Protein AF-A0AAV8VI36-F1 (afdb_monomer_lite)

pLDDT: mean 90.6, std 7.95, range [58.09, 98.38]

Organism: NCBI:txid1586481

Foldseek 3Di:
DDPVVVVLVVCPVVPNNVVCVVCVPVVCLQPPDDDDDDALVNLLVLDDDDDDDDPDPCRVVVVVVVVVSSVVRNCQSVVVDPHHSLNVVCVVPVGSDAGSVGDDD

Radius of gyration: 20.51 Å; chains: 1; bounding box: 47×27×56 Å

InterPro domains:
  IPR035983 HECT, E3 ligase catalytic domain [SSF56204] (3-104)

Structure (mmCIF, N/CA/C/O backbone):
data_AF-A0AAV8VI36-F1
#
_entry.id   AF-A0AAV8VI36-F1
#
loop_
_atom_site.group_PDB
_atom_site.id
_atom_site.type_symbol
_atom_site.label_atom_id
_atom_site.label_alt_id
_atom_site.label_comp_id
_atom_site.label_asym_id
_atom_site.label_entity_id
_atom_site.label_seq_id
_atom_site.pdbx_PDB_ins_code
_atom_site.Cartn_x
_atom_site.Cartn_y
_atom_site.Cartn_z
_atom_site.occupancy
_atom_site.B_iso_or_equiv
_atom_site.auth_seq_id
_atom_site.auth_comp_id
_atom_site.auth_asym_id
_atom_site.auth_atom_id
_atom_site.pdbx_PDB_model_num
ATOM 1 N N . MET A 1 1 ? -22.402 15.549 25.944 1.00 62.47 1 MET A N 1
ATOM 2 C CA . MET A 1 1 ? -22.371 14.079 25.805 1.00 62.47 1 MET A CA 1
ATOM 3 C C . MET A 1 1 ? -20.909 13.637 25.772 1.00 62.47 1 MET A C 1
ATOM 5 O O . MET A 1 1 ? -20.129 14.363 25.167 1.00 62.47 1 MET A O 1
ATOM 9 N N . PRO A 1 2 ? -20.495 12.555 26.456 1.00 91.81 2 PRO A N 1
ATOM 10 C CA . PRO A 1 2 ? -19.107 12.083 26.412 1.00 91.81 2 PRO A CA 1
ATOM 11 C C . PRO A 1 2 ? -18.675 11.730 24.980 1.00 91.81 2 PRO A C 1
ATOM 13 O O . PRO A 1 2 ? -19.493 11.226 24.211 1.00 91.81 2 PRO A O 1
ATOM 16 N N . ALA A 1 3 ? -17.399 11.944 24.636 1.00 95.94 3 ALA A N 1
ATOM 17 C CA . ALA A 1 3 ? -16.873 11.737 23.278 1.00 95.94 3 ALA A CA 1
ATOM 18 C C . ALA A 1 3 ? -17.156 10.328 22.719 1.00 95.94 3 ALA A C 1
ATOM 20 O O . ALA A 1 3 ? -17.473 10.176 21.543 1.00 95.94 3 ALA A O 1
ATOM 21 N N . LEU A 1 4 ? -17.119 9.301 23.575 1.00 94.25 4 LEU A N 1
ATOM 22 C CA . LEU A 1 4 ? -17.433 7.925 23.187 1.00 94.25 4 LEU A CA 1
ATOM 23 C C . LEU A 1 4 ? -18.895 7.744 22.751 1.00 94.25 4 LEU A C 1
ATOM 25 O O . LEU A 1 4 ? -19.161 7.044 21.779 1.00 94.25 4 LEU A O 1
ATOM 29 N N . GLU A 1 5 ? -19.844 8.358 23.456 1.00 95.75 5 GLU A N 1
ATOM 30 C CA . GLU A 1 5 ? -21.265 8.241 23.108 1.00 95.75 5 GLU A CA 1
ATOM 31 C C . GLU A 1 5 ? -21.581 9.015 21.825 1.00 95.75 5 GLU A C 1
ATOM 33 O O . GLU A 1 5 ? -22.306 8.509 20.974 1.00 95.75 5 GLU A O 1
ATOM 38 N N . GLN A 1 6 ? -20.936 10.168 21.617 1.00 96.50 6 GLN A N 1
ATOM 39 C CA . GLN A 1 6 ? -21.012 10.893 20.345 1.00 96.50 6 GLN A CA 1
ATOM 40 C C . GLN A 1 6 ? -20.433 10.082 19.181 1.00 96.50 6 GLN A C 1
ATOM 42 O O . GLN A 1 6 ? -21.017 10.047 18.101 1.00 96.50 6 GLN A O 1
ATOM 47 N N . PHE A 1 7 ? -19.316 9.387 19.398 1.00 93.81 7 PHE A N 1
ATOM 48 C CA . PHE A 1 7 ? -18.731 8.514 18.385 1.00 93.81 7 PHE A CA 1
ATOM 49 C C . PHE A 1 7 ? -19.650 7.331 18.044 1.00 93.81 7 PHE A C 1
ATOM 51 O O . PHE A 1 7 ? -19.871 7.045 16.869 1.00 93.81 7 PHE A O 1
ATOM 58 N N . LYS A 1 8 ? -20.255 6.681 19.051 1.00 94.50 8 LYS A N 1
ATOM 59 C CA . LYS A 1 8 ? -21.250 5.612 18.840 1.00 94.50 8 LYS A CA 1
ATOM 60 C C . LYS A 1 8 ? -22.477 6.110 18.079 1.00 94.50 8 LYS A C 1
ATOM 62 O O . LYS A 1 8 ? -22.947 5.418 17.180 1.00 94.50 8 LYS A O 1
ATOM 67 N N . GLU A 1 9 ? -22.986 7.293 18.418 1.00 95.88 9 GLU A N 1
ATOM 68 C CA . GLU A 1 9 ? -24.093 7.921 17.692 1.00 95.88 9 GLU A CA 1
ATOM 69 C C . GLU A 1 9 ? -23.709 8.201 16.231 1.00 95.88 9 GLU A C 1
ATOM 71 O O . GLU A 1 9 ? -24.454 7.844 15.319 1.00 95.88 9 GLU A O 1
ATOM 76 N N . GLY A 1 10 ? -22.501 8.721 15.994 1.00 95.12 10 GLY A N 1
ATOM 77 C CA . GLY A 1 10 ? -21.942 8.912 14.656 1.00 95.12 10 GLY A CA 1
ATOM 78 C C . GLY A 1 10 ? -21.889 7.614 13.846 1.00 95.12 10 GLY A C 1
ATOM 79 O O . GLY A 1 10 ? -22.395 7.569 12.729 1.00 95.12 10 GLY A O 1
ATOM 80 N N . LEU A 1 11 ? -21.372 6.523 14.416 1.00 94.62 11 LEU A N 1
ATOM 81 C CA . LEU A 1 11 ? -21.355 5.206 13.761 1.00 94.62 11 LEU A CA 1
ATOM 82 C C . LEU A 1 11 ? -22.767 4.667 13.468 1.00 94.62 11 LEU A C 1
ATOM 84 O O . LEU A 1 11 ? -22.970 3.949 12.485 1.00 94.62 11 LEU A O 1
ATOM 88 N N . ASN A 1 12 ? -23.757 5.013 14.293 1.00 95.25 12 ASN A N 1
ATOM 89 C CA . ASN A 1 12 ? -25.149 4.623 14.076 1.00 95.25 12 ASN A CA 1
ATOM 90 C C . ASN A 1 12 ? -25.807 5.344 12.894 1.00 95.25 12 ASN A C 1
ATOM 92 O O . ASN A 1 12 ? -26.748 4.786 12.328 1.00 95.25 12 ASN A O 1
ATOM 96 N N . THR A 1 13 ? -25.310 6.512 12.465 1.00 95.56 13 THR A N 1
ATOM 97 C CA . THR A 1 13 ? -25.887 7.247 11.318 1.00 95.56 13 THR A CA 1
ATOM 98 C C . THR A 1 13 ? -25.944 6.402 10.041 1.00 95.56 13 THR A C 1
ATOM 100 O O . THR A 1 13 ? -26.908 6.498 9.284 1.00 95.56 13 THR A O 1
ATOM 103 N N . LEU A 1 14 ? -24.970 5.505 9.847 1.00 93.38 14 LEU A N 1
ATOM 104 C CA . LEU A 1 14 ? -24.908 4.549 8.735 1.00 93.38 14 LEU A CA 1
ATOM 105 C C . LEU A 1 14 ? -25.129 3.091 9.175 1.00 93.38 14 LEU A C 1
ATOM 107 O O . LEU A 1 14 ? -24.834 2.166 8.423 1.00 93.38 14 LEU A O 1
ATOM 111 N N . ARG A 1 15 ? -25.644 2.865 10.393 1.00 92.12 15 ARG A N 1
ATOM 112 C CA . ARG A 1 15 ? -25.830 1.529 11.002 1.00 92.12 15 ARG A CA 1
ATOM 113 C C . ARG A 1 15 ? -24.537 0.700 11.080 1.00 92.12 15 ARG A C 1
ATOM 115 O O . ARG A 1 15 ? -24.576 -0.531 11.086 1.00 92.12 15 ARG A O 1
ATOM 122 N N . LEU A 1 16 ? -23.386 1.370 11.155 1.00 92.44 16 LEU A N 1
ATOM 123 C CA . LEU A 1 16 ? -22.077 0.719 11.202 1.00 92.44 16 LEU A CA 1
ATOM 124 C C . LEU A 1 16 ? -21.813 0.077 12.568 1.00 92.44 16 LEU A C 1
ATOM 126 O O . LEU A 1 16 ? -21.159 -0.958 12.637 1.00 92.44 16 LEU A O 1
ATOM 130 N N . LEU A 1 17 ? -22.356 0.642 13.652 1.00 93.50 17 LEU A N 1
ATOM 131 C CA . LEU A 1 17 ? -22.135 0.137 15.012 1.00 93.50 17 LEU A CA 1
ATOM 132 C C . LEU A 1 17 ? -22.648 -1.300 15.210 1.00 93.50 17 LEU A C 1
ATOM 134 O O . LEU A 1 17 ? -21.986 -2.103 15.867 1.00 93.50 17 LEU A O 1
ATOM 138 N N . ASP A 1 18 ? -23.802 -1.639 14.632 1.00 92.25 18 ASP A N 1
ATOM 139 C CA . ASP A 1 18 ? -24.361 -2.993 14.720 1.00 92.25 18 ASP A CA 1
ATOM 140 C C . ASP A 1 18 ? -23.518 -3.996 13.922 1.00 92.25 18 ASP A C 1
ATOM 142 O O . ASP A 1 18 ? -23.279 -5.114 14.377 1.00 92.25 18 ASP A O 1
ATOM 146 N N . LYS A 1 19 ? -23.002 -3.580 12.757 1.00 92.56 19 LYS A N 1
ATOM 147 C CA . LYS A 1 19 ? -22.083 -4.391 11.945 1.00 92.56 19 LYS A CA 1
ATOM 148 C C . LYS A 1 19 ? -20.748 -4.604 12.651 1.00 92.56 19 LYS A C 1
ATOM 150 O O . LYS A 1 19 ? -20.289 -5.736 12.723 1.00 92.56 19 LYS A O 1
ATOM 155 N N . LEU A 1 20 ? -20.188 -3.554 13.246 1.00 91.69 20 LEU A N 1
ATOM 156 C CA . LEU A 1 20 ? -18.973 -3.616 14.057 1.00 91.69 20 LEU A CA 1
ATOM 157 C C . LEU A 1 20 ? -19.067 -4.664 15.164 1.00 91.69 20 LEU A C 1
ATOM 159 O O . LEU A 1 20 ? -18.154 -5.458 15.345 1.00 91.69 20 LEU A O 1
ATOM 163 N N . ARG A 1 21 ? -20.188 -4.683 15.891 1.00 90.69 21 ARG A N 1
A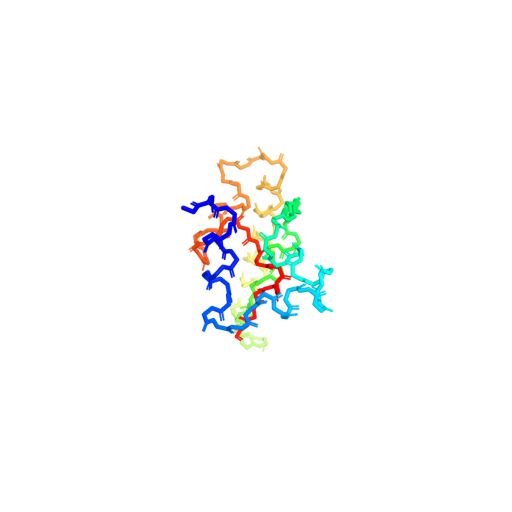TOM 164 C CA . ARG A 1 21 ? -20.428 -5.650 16.972 1.00 90.69 21 A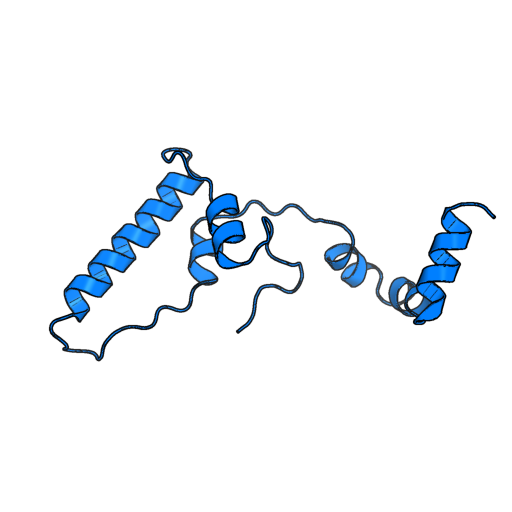RG A CA 1
ATOM 165 C C . ARG A 1 21 ? -20.607 -7.080 16.464 1.00 90.69 21 ARG A C 1
ATOM 167 O O . ARG A 1 21 ? -20.255 -8.009 17.181 1.00 90.69 21 ARG A O 1
ATOM 174 N N . GLY A 1 22 ? -21.160 -7.252 15.264 1.00 93.50 22 GLY A N 1
ATOM 175 C CA . GLY A 1 22 ? -21.351 -8.562 14.637 1.00 93.50 22 GLY A CA 1
ATOM 176 C C . GLY A 1 22 ? -20.085 -9.162 14.015 1.00 93.50 22 GLY A C 1
ATOM 177 O O . GLY A 1 22 ? -20.004 -10.380 13.914 1.00 93.50 22 GLY A O 1
ATOM 178 N N . PHE A 1 23 ? -19.113 -8.326 13.633 1.00 91.44 23 PHE A N 1
ATOM 179 C CA . PHE A 1 23 ? -17.906 -8.704 12.879 1.00 91.44 23 PHE A CA 1
ATOM 180 C C . PHE A 1 23 ? -16.640 -8.079 13.495 1.00 91.44 23 PHE A C 1
ATOM 182 O O . PHE A 1 23 ? -15.854 -7.406 12.828 1.00 91.44 23 PHE A O 1
ATOM 189 N N . ILE A 1 24 ? -16.486 -8.208 14.820 1.00 89.56 24 ILE A N 1
ATOM 190 C CA . ILE A 1 24 ? -15.381 -7.572 15.559 1.00 89.56 24 ILE A CA 1
ATOM 191 C C . ILE A 1 24 ? -14.002 -7.960 14.999 1.00 89.56 24 ILE A C 1
ATOM 193 O O . ILE A 1 24 ? -13.191 -7.048 14.832 1.00 89.56 24 ILE A O 1
ATOM 197 N N . PRO A 1 25 ? -13.694 -9.245 14.722 1.00 87.06 25 PRO A N 1
ATOM 198 C CA . PRO A 1 25 ? -12.384 -9.624 14.194 1.00 87.06 25 PRO A CA 1
ATOM 199 C C . PRO A 1 25 ? -12.042 -8.916 12.876 1.00 87.06 25 PRO A C 1
ATOM 201 O O . PRO A 1 25 ? -10.966 -8.347 12.754 1.00 87.06 25 PRO A O 1
ATOM 204 N N . GLU A 1 26 ? -12.979 -8.865 11.934 1.00 85.19 26 GLU A N 1
ATOM 205 C CA . GLU A 1 26 ? -12.776 -8.286 10.606 1.00 85.19 26 GLU A CA 1
ATOM 206 C C . GLU A 1 26 ? -12.613 -6.764 10.671 1.00 85.19 26 GLU A C 1
ATOM 208 O O . GLU A 1 26 ? -11.733 -6.177 10.041 1.00 85.19 26 GLU A O 1
ATOM 213 N N . PHE A 1 27 ? -13.448 -6.100 11.473 1.00 87.38 27 PHE A N 1
ATOM 214 C CA . PHE A 1 27 ? -13.345 -4.657 11.657 1.00 87.38 27 PHE A CA 1
ATOM 215 C C . PHE A 1 27 ? -12.119 -4.242 12.457 1.00 87.38 27 PHE A C 1
ATOM 217 O O . PHE A 1 27 ? -11.648 -3.118 12.284 1.00 87.38 27 PHE A O 1
ATOM 224 N N . LYS A 1 28 ? -11.611 -5.112 13.334 1.00 85.44 28 LYS A N 1
ATOM 225 C CA . LYS A 1 28 ? -10.361 -4.857 14.039 1.00 85.44 28 LYS A CA 1
ATOM 226 C C . LYS A 1 28 ? -9.227 -4.710 13.031 1.00 85.44 28 LYS A C 1
ATOM 228 O O . LYS A 1 28 ? -8.536 -3.706 13.097 1.00 85.44 28 LYS A O 1
ATOM 233 N N . ASP A 1 29 ? -9.096 -5.627 12.081 1.00 79.50 29 ASP A N 1
ATOM 234 C CA . ASP A 1 29 ? -8.033 -5.553 11.074 1.00 79.50 29 ASP A CA 1
ATOM 235 C C . ASP A 1 29 ? -8.221 -4.350 10.130 1.00 79.50 29 ASP A C 1
ATOM 237 O O . ASP A 1 29 ? -7.253 -3.701 9.743 1.00 79.50 29 ASP A O 1
ATOM 241 N N . LEU A 1 30 ? -9.472 -3.992 9.808 1.00 82.69 30 LEU A N 1
ATOM 242 C CA . LEU A 1 30 ? -9.781 -2.847 8.943 1.00 82.69 30 LEU A CA 1
ATOM 243 C C . LEU A 1 30 ? -9.545 -1.481 9.611 1.00 82.69 30 LEU A C 1
ATOM 245 O O . LEU A 1 30 ? -9.074 -0.547 8.966 1.00 82.69 30 LEU A O 1
ATOM 249 N N . MET A 1 31 ? -9.952 -1.331 10.874 1.00 84.12 31 MET A N 1
ATOM 250 C CA . MET A 1 31 ? -9.997 -0.035 11.568 1.00 84.12 31 MET A CA 1
ATOM 251 C C . MET A 1 31 ? -8.846 0.174 12.546 1.00 84.12 31 MET A C 1
ATOM 253 O O . MET A 1 31 ? -8.543 1.310 12.909 1.00 84.12 31 MET A O 1
ATOM 257 N N . CYS A 1 32 ? -8.226 -0.900 13.024 1.00 83.19 32 CYS A N 1
ATOM 258 C CA . CYS A 1 32 ? -7.072 -0.836 13.901 1.00 83.19 32 CYS A CA 1
ATOM 259 C C . CYS A 1 32 ? -5.851 -1.277 13.098 1.00 83.19 32 CYS A C 1
ATOM 261 O O . CYS A 1 32 ? -5.727 -2.442 12.741 1.00 83.19 32 CYS A O 1
ATOM 263 N N . SER A 1 33 ? -4.950 -0.332 12.821 1.00 68.31 33 SER A N 1
ATOM 264 C CA . SER A 1 33 ? -3.720 -0.600 12.072 1.00 68.31 33 SER A CA 1
ATOM 265 C C . SER A 1 33 ? -2.962 -1.794 12.666 1.00 68.31 33 SER A C 1
ATOM 267 O O . SER A 1 33 ? -2.571 -1.780 13.836 1.00 68.31 33 SER A O 1
ATOM 269 N N . SER A 1 34 ? -2.733 -2.815 11.843 1.00 66.00 34 SER A N 1
ATOM 270 C CA . SER A 1 34 ? -1.685 -3.805 12.057 1.00 66.00 34 SER A CA 1
ATOM 271 C C . SER A 1 34 ? -0.501 -3.419 11.179 1.00 66.00 34 SER A C 1
ATOM 273 O O . SER A 1 34 ? -0.552 -3.569 9.960 1.00 66.00 34 SER A O 1
ATOM 275 N N . VAL A 1 35 ? 0.565 -2.895 11.781 1.00 66.38 35 VAL A N 1
ATOM 276 C CA . VAL A 1 35 ? 1.782 -2.548 11.037 1.00 66.38 35 VAL A CA 1
ATOM 277 C C . VAL A 1 35 ? 2.506 -3.843 10.668 1.00 66.38 35 VAL A C 1
ATOM 279 O O . VAL A 1 35 ? 3.309 -4.362 11.442 1.00 66.38 35 VAL A O 1
ATOM 282 N N . SER A 1 36 ? 2.208 -4.399 9.495 1.00 73.88 36 SER A N 1
ATOM 283 C CA . SER A 1 36 ? 3.053 -5.421 8.879 1.00 73.88 36 SER A CA 1
ATOM 284 C C . SER A 1 36 ? 4.259 -4.743 8.236 1.00 73.88 36 SER A C 1
ATOM 286 O O . SER A 1 36 ? 4.100 -3.764 7.503 1.00 73.88 36 SER A O 1
ATOM 288 N N . LYS A 1 37 ? 5.468 -5.259 8.485 1.00 85.56 37 LYS A N 1
ATOM 289 C CA . LYS A 1 37 ? 6.677 -4.776 7.807 1.00 85.56 37 LYS A CA 1
ATOM 290 C C . LYS A 1 37 ? 6.521 -5.017 6.301 1.00 85.56 37 LYS A C 1
ATOM 292 O O . LYS A 1 37 ? 6.331 -6.157 5.885 1.00 85.56 37 LYS A O 1
ATOM 297 N N . LEU A 1 38 ? 6.589 -3.951 5.508 1.00 92.12 38 LEU A N 1
ATOM 298 C CA . LEU A 1 38 ? 6.627 -4.045 4.051 1.00 92.12 38 LEU A CA 1
ATOM 299 C C . LEU A 1 38 ? 7.952 -4.694 3.626 1.00 92.12 38 LEU A C 1
ATOM 301 O O . LEU A 1 38 ? 9.002 -4.320 4.149 1.00 92.12 38 LEU A O 1
ATOM 305 N N . THR A 1 39 ? 7.886 -5.651 2.703 1.00 95.62 39 THR A N 1
ATOM 306 C CA . THR A 1 39 ? 9.055 -6.330 2.119 1.00 95.62 39 THR A CA 1
ATOM 307 C C . THR A 1 39 ? 9.147 -6.050 0.622 1.00 95.62 39 THR A C 1
ATOM 309 O O . THR A 1 39 ? 8.141 -5.707 -0.008 1.00 95.62 39 THR A O 1
ATOM 312 N N . ALA A 1 40 ? 10.334 -6.220 0.047 1.00 96.94 40 ALA A N 1
ATOM 313 C CA . ALA A 1 40 ? 10.617 -6.123 -1.375 1.00 96.94 40 ALA A CA 1
ATOM 314 C C . ALA A 1 40 ? 9.707 -7.058 -2.176 1.00 96.94 40 ALA A C 1
ATOM 316 O O . ALA A 1 40 ? 9.072 -6.622 -3.133 1.00 96.94 40 ALA A O 1
ATOM 317 N N . ASP A 1 41 ? 9.556 -8.309 -1.730 1.00 95.19 41 ASP A N 1
ATOM 318 C CA . ASP A 1 41 ? 8.666 -9.290 -2.360 1.00 95.19 41 ASP A CA 1
ATOM 319 C C . ASP A 1 41 ? 7.205 -8.834 -2.345 1.00 95.19 41 ASP A C 1
ATOM 321 O O . ASP A 1 41 ? 6.523 -8.875 -3.374 1.00 95.19 41 ASP A O 1
ATOM 325 N N . THR A 1 42 ? 6.728 -8.351 -1.192 1.00 93.31 42 THR A N 1
ATOM 326 C CA . THR A 1 42 ? 5.346 -7.877 -1.063 1.00 93.31 42 THR A CA 1
ATOM 327 C C . THR A 1 42 ? 5.120 -6.677 -1.976 1.00 93.31 42 THR A C 1
ATOM 329 O O . THR A 1 42 ? 4.162 -6.675 -2.742 1.00 93.31 42 THR A O 1
ATOM 332 N N . LEU A 1 43 ? 6.018 -5.688 -1.962 1.00 94.62 43 LEU A N 1
ATOM 333 C CA . LEU A 1 43 ? 5.905 -4.502 -2.808 1.00 94.62 43 LEU A CA 1
ATOM 334 C C . LEU A 1 43 ? 5.993 -4.852 -4.298 1.00 94.62 43 LEU A C 1
ATOM 336 O O . LEU A 1 43 ? 5.197 -4.346 -5.082 1.00 94.62 43 LEU A O 1
ATOM 340 N N . SER A 1 44 ? 6.900 -5.751 -4.690 1.00 94.75 44 SER A N 1
ATOM 341 C CA . SER A 1 44 ? 7.037 -6.222 -6.073 1.00 94.75 44 SER A CA 1
ATOM 342 C C . SER A 1 44 ? 5.742 -6.862 -6.577 1.00 94.75 44 SER A C 1
ATOM 344 O O . SER A 1 44 ? 5.333 -6.605 -7.708 1.00 94.75 44 SER A O 1
ATOM 346 N N . SER A 1 45 ? 5.058 -7.632 -5.721 1.00 91.88 45 SER A N 1
ATOM 347 C CA . SER A 1 45 ? 3.798 -8.307 -6.061 1.00 91.88 45 SER A CA 1
ATOM 348 C C . SER A 1 45 ? 2.622 -7.360 -6.329 1.00 91.88 45 SER A C 1
ATOM 350 O O . SER A 1 45 ? 1.651 -7.773 -6.959 1.00 91.88 45 SER A O 1
ATOM 352 N N . LEU A 1 46 ? 2.710 -6.094 -5.899 1.00 91.81 46 LEU A N 1
ATOM 353 C CA . LEU A 1 46 ? 1.675 -5.085 -6.140 1.00 91.81 46 LEU A CA 1
ATOM 354 C C . LEU A 1 46 ? 1.708 -4.525 -7.568 1.00 91.81 46 LEU A C 1
ATOM 356 O O . LEU A 1 46 ? 0.736 -3.913 -8.004 1.00 91.81 46 LEU A O 1
ATOM 360 N N . PHE A 1 47 ? 2.814 -4.704 -8.296 1.00 91.31 47 PHE A N 1
ATOM 361 C CA . PHE A 1 47 ? 2.971 -4.171 -9.645 1.00 91.31 47 PHE A CA 1
ATOM 362 C C . PHE A 1 47 ? 2.692 -5.236 -10.698 1.00 91.31 47 PHE A C 1
ATOM 364 O O . PHE A 1 47 ? 3.270 -6.324 -10.691 1.00 91.31 47 PHE A O 1
ATOM 371 N N . ILE A 1 48 ? 1.874 -4.874 -11.683 1.00 91.81 48 ILE A N 1
ATOM 372 C CA . ILE A 1 48 ? 1.591 -5.728 -12.834 1.00 91.81 48 ILE A CA 1
ATOM 373 C C . ILE A 1 48 ? 2.425 -5.249 -14.014 1.00 91.81 48 ILE A C 1
ATOM 375 O O . ILE A 1 48 ? 2.223 -4.175 -14.582 1.00 91.81 48 ILE A O 1
ATOM 379 N N . VAL A 1 49 ? 3.419 -6.062 -14.362 1.00 92.38 49 VAL A N 1
ATOM 380 C CA . VAL A 1 49 ? 4.381 -5.727 -15.408 1.00 92.38 49 VAL A CA 1
ATOM 381 C C . VAL A 1 49 ? 3.772 -5.978 -16.783 1.00 92.38 49 VAL A C 1
ATOM 383 O O . VAL A 1 49 ? 3.514 -7.117 -17.171 1.00 92.38 49 VAL A O 1
ATOM 386 N N . GLN A 1 50 ? 3.635 -4.909 -17.559 1.00 92.81 50 GLN A N 1
ATOM 387 C CA . GLN A 1 50 ? 3.252 -4.972 -18.965 1.00 92.81 50 GLN A CA 1
ATOM 388 C C . GLN A 1 50 ? 4.506 -5.124 -19.826 1.00 92.81 50 GLN A C 1
ATOM 390 O O . GLN A 1 50 ? 5.328 -4.213 -19.910 1.00 92.81 50 GLN A O 1
ATOM 395 N N . LEU A 1 51 ? 4.673 -6.294 -20.441 1.00 93.06 51 LEU A N 1
ATOM 396 C CA . LEU A 1 51 ? 5.855 -6.620 -21.236 1.00 93.06 51 LEU A CA 1
ATOM 397 C C . LEU A 1 51 ? 5.549 -6.631 -22.731 1.00 93.06 51 LEU A C 1
ATOM 399 O O . LEU A 1 51 ? 4.438 -6.962 -23.145 1.00 93.06 51 LEU A O 1
ATOM 403 N N . SER A 1 52 ? 6.566 -6.352 -23.547 1.00 93.62 52 SER A N 1
ATOM 404 C CA . SER A 1 52 ? 6.472 -6.528 -24.993 1.00 93.62 52 SER A CA 1
ATOM 405 C C . SER A 1 52 ? 6.266 -8.000 -25.362 1.00 93.62 52 SER A C 1
ATOM 407 O O . SER A 1 52 ? 6.603 -8.920 -24.603 1.00 93.62 52 SER A O 1
ATOM 409 N N . GLU A 1 53 ? 5.765 -8.215 -26.580 1.00 90.81 53 GLU A N 1
ATOM 410 C CA . GLU A 1 53 ? 5.567 -9.544 -27.155 1.00 90.81 53 GLU A CA 1
ATOM 411 C C . GLU A 1 53 ? 6.821 -10.422 -27.046 1.00 90.81 53 GLU A C 1
ATOM 413 O O . GLU A 1 53 ? 7.974 -9.968 -27.137 1.00 90.81 53 GLU A O 1
ATOM 418 N N . THR A 1 54 ? 6.577 -11.718 -26.866 1.00 84.88 54 THR A N 1
ATOM 419 C CA . THR A 1 54 ? 7.638 -12.717 -26.735 1.00 84.88 54 THR A CA 1
ATOM 420 C C . THR A 1 54 ? 8.386 -12.837 -28.062 1.00 84.88 54 THR A C 1
ATOM 422 O O . THR A 1 54 ? 7.770 -12.972 -29.113 1.00 84.88 54 THR A O 1
ATOM 425 N N . GLY A 1 55 ? 9.720 -12.773 -28.020 1.00 81.50 55 GLY A N 1
ATOM 426 C CA . GLY A 1 55 ? 10.565 -12.762 -29.221 1.00 81.50 55 GLY A CA 1
ATOM 427 C C . GLY A 1 55 ? 10.831 -11.370 -29.803 1.00 81.50 55 GLY A C 1
ATOM 428 O O . GLY A 1 55 ? 11.623 -11.249 -30.733 1.00 81.50 55 GLY A O 1
ATOM 429 N N . SER A 1 56 ? 10.240 -10.308 -29.244 1.00 88.25 56 SER A N 1
ATOM 430 C CA . SER A 1 56 ? 10.619 -8.942 -29.609 1.00 88.25 56 SER A CA 1
ATOM 431 C C . SER A 1 56 ? 12.065 -8.632 -29.200 1.00 88.25 56 SER A C 1
ATOM 433 O O . SER A 1 56 ? 12.558 -9.092 -28.166 1.00 88.25 56 SER A O 1
ATOM 435 N N . ASN A 1 57 ? 12.728 -7.750 -29.953 1.00 85.44 57 ASN A N 1
ATOM 436 C CA . ASN A 1 57 ? 14.078 -7.266 -29.625 1.00 85.44 57 ASN A CA 1
ATOM 437 C C . ASN A 1 57 ? 14.151 -6.542 -28.264 1.00 85.44 57 ASN A C 1
ATOM 439 O O . ASN A 1 57 ? 15.239 -6.338 -27.728 1.00 85.44 57 ASN A O 1
ATOM 443 N N . LYS A 1 58 ? 13.001 -6.154 -27.696 1.00 91.38 58 LYS A N 1
ATOM 444 C CA . LYS A 1 58 ? 12.897 -5.475 -26.399 1.00 91.38 58 LYS A CA 1
ATOM 445 C C . LYS A 1 58 ? 12.944 -6.442 -25.218 1.00 91.38 58 LYS A C 1
ATOM 447 O O . LYS A 1 58 ? 13.335 -6.034 -24.129 1.00 91.38 58 LYS A O 1
ATOM 452 N N . ARG A 1 59 ? 12.614 -7.722 -25.421 1.00 89.62 59 ARG A N 1
ATOM 453 C CA . ARG A 1 59 ? 12.387 -8.670 -24.324 1.00 89.62 59 ARG A CA 1
ATOM 454 C C . ARG A 1 59 ? 13.605 -8.874 -23.421 1.00 89.62 59 ARG A C 1
ATOM 456 O O . ARG A 1 59 ? 13.465 -8.939 -22.204 1.00 89.62 59 ARG A O 1
ATOM 463 N N . ASN A 1 60 ? 14.802 -8.932 -24.004 1.00 89.81 60 ASN A N 1
ATOM 464 C CA . ASN A 1 60 ? 16.048 -9.066 -23.240 1.00 89.81 60 ASN A CA 1
ATOM 465 C C . ASN A 1 60 ? 16.328 -7.829 -22.374 1.00 89.81 60 ASN A C 1
ATOM 467 O O . ASN A 1 60 ? 16.836 -7.948 -21.262 1.00 89.81 60 ASN A O 1
ATOM 471 N N . ILE A 1 61 ? 15.984 -6.643 -22.882 1.00 93.44 61 ILE A N 1
ATOM 472 C CA . ILE A 1 61 ? 16.146 -5.379 -22.162 1.00 93.44 61 ILE A CA 1
ATOM 473 C C . ILE A 1 61 ? 15.137 -5.315 -21.013 1.00 93.44 61 ILE A C 1
ATOM 475 O O . ILE A 1 61 ? 15.523 -5.027 -19.886 1.00 93.44 61 ILE A O 1
ATOM 479 N N . GLU A 1 62 ? 13.872 -5.653 -21.267 1.00 95.81 62 GLU A N 1
ATOM 480 C CA . GLU A 1 62 ? 12.819 -5.688 -20.245 1.00 95.81 62 GLU A CA 1
ATOM 481 C C . GLU A 1 62 ? 13.144 -6.668 -19.113 1.00 95.81 62 GLU A C 1
ATOM 483 O O . GLU A 1 62 ? 13.021 -6.317 -17.944 1.00 95.81 62 GLU A O 1
ATOM 488 N N . ALA A 1 63 ? 13.634 -7.870 -19.437 1.00 92.44 63 ALA A N 1
ATOM 489 C CA . ALA A 1 63 ? 14.051 -8.845 -18.430 1.00 92.44 63 ALA A CA 1
ATOM 490 C C . ALA A 1 63 ? 15.171 -8.301 -17.528 1.00 92.44 63 ALA A C 1
ATOM 492 O O . ALA A 1 63 ? 15.149 -8.502 -16.314 1.00 92.44 63 ALA A O 1
ATOM 493 N N . LYS A 1 64 ? 16.126 -7.566 -18.109 1.00 95.19 64 LYS A N 1
ATOM 494 C CA . LYS A 1 64 ? 17.203 -6.919 -17.356 1.00 95.19 64 LYS A CA 1
ATOM 495 C C . LYS A 1 64 ? 16.683 -5.785 -16.468 1.00 95.19 64 LYS A C 1
ATOM 497 O O . LYS A 1 64 ? 17.091 -5.696 -15.316 1.00 95.19 64 LYS A O 1
ATOM 502 N N . ILE A 1 65 ? 15.761 -4.963 -16.974 1.00 96.31 65 ILE A N 1
ATOM 503 C CA . ILE A 1 65 ? 15.097 -3.908 -16.189 1.00 96.31 65 ILE A CA 1
ATOM 504 C C . ILE A 1 65 ? 14.363 -4.516 -14.989 1.00 96.31 65 ILE A C 1
ATOM 506 O O . ILE A 1 65 ? 14.469 -3.991 -13.887 1.00 96.31 65 ILE A O 1
ATOM 510 N N . LEU A 1 66 ? 13.674 -5.645 -15.175 1.00 95.81 66 LEU A N 1
ATOM 511 C CA . LEU A 1 66 ? 12.996 -6.335 -14.077 1.00 95.81 66 LEU A CA 1
ATOM 512 C C . LEU A 1 66 ? 13.951 -6.895 -13.023 1.00 95.81 66 LEU A C 1
ATOM 514 O O . LEU A 1 66 ? 13.596 -6.891 -11.849 1.00 95.81 66 LEU A O 1
ATOM 518 N N . SER A 1 67 ? 15.136 -7.368 -13.420 1.00 96.38 67 SER A N 1
ATOM 519 C CA . SER A 1 67 ? 16.175 -7.754 -12.457 1.00 96.38 67 SER A CA 1
ATOM 520 C C . SER A 1 67 ? 16.588 -6.550 -11.621 1.00 96.38 67 SER A C 1
ATOM 522 O O . SER A 1 67 ? 16.483 -6.598 -10.405 1.00 96.38 67 SER A O 1
ATOM 524 N N . PHE A 1 68 ? 16.936 -5.438 -12.275 1.00 97.88 68 PHE A N 1
ATOM 525 C CA . PHE A 1 68 ? 17.342 -4.218 -11.578 1.00 97.88 68 PHE A CA 1
ATOM 526 C C . PHE A 1 68 ? 16.254 -3.649 -10.673 1.00 97.88 68 PHE A C 1
ATOM 528 O O . PHE A 1 68 ? 16.563 -3.131 -9.609 1.00 97.88 68 PHE A O 1
ATOM 535 N N . TRP A 1 69 ? 14.986 -3.756 -11.070 1.00 97.44 69 TRP A N 1
ATOM 536 C CA . TRP A 1 69 ? 13.870 -3.376 -10.210 1.00 97.44 69 TRP A CA 1
ATOM 537 C C . TRP A 1 69 ? 13.832 -4.210 -8.927 1.00 97.44 69 TRP A C 1
ATOM 539 O O . TRP A 1 69 ? 13.682 -3.653 -7.847 1.00 97.44 69 TRP A O 1
ATOM 549 N N . LYS A 1 70 ? 13.988 -5.535 -9.031 1.00 97.06 70 LYS A N 1
ATOM 550 C CA . LYS A 1 70 ? 13.997 -6.421 -7.860 1.00 97.06 70 LYS A CA 1
ATOM 551 C C . LYS A 1 70 ? 15.196 -6.161 -6.955 1.00 97.06 70 LYS A C 1
ATOM 553 O O . LYS A 1 70 ? 15.003 -6.077 -5.749 1.00 97.06 70 LYS A O 1
ATOM 558 N N . ASP A 1 71 ? 16.378 -5.987 -7.540 1.00 98.19 71 ASP A N 1
ATOM 559 C CA 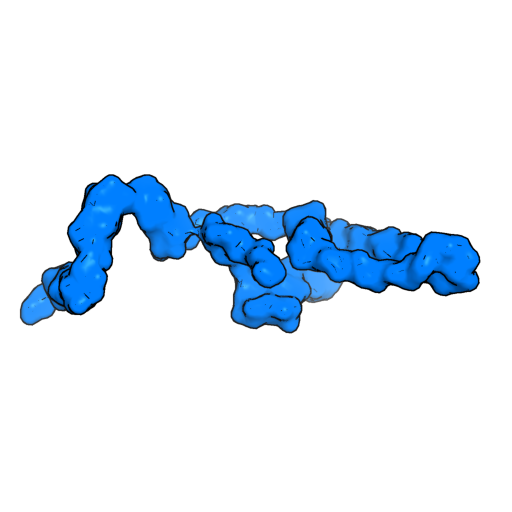. ASP A 1 71 ? 17.602 -5.668 -6.800 1.00 98.19 71 ASP A CA 1
ATOM 560 C C . ASP A 1 71 ? 17.433 -4.334 -6.050 1.00 98.19 71 ASP A C 1
ATOM 562 O O . ASP A 1 71 ? 17.626 -4.274 -4.844 1.00 98.19 71 ASP A O 1
ATOM 566 N N . TYR A 1 72 ? 16.908 -3.300 -6.718 1.00 98.25 72 TYR A N 1
ATOM 567 C CA . TYR A 1 72 ? 16.618 -2.009 -6.086 1.00 98.25 72 TYR A CA 1
ATOM 568 C C . TYR A 1 72 ? 15.641 -2.116 -4.906 1.00 98.25 72 TYR A C 1
ATOM 570 O O . TYR A 1 72 ? 15.825 -1.455 -3.885 1.00 98.25 72 TYR A O 1
ATOM 578 N N . LEU A 1 73 ? 14.598 -2.947 -5.017 1.00 98.12 73 LEU A N 1
ATOM 579 C CA . LEU A 1 73 ? 13.680 -3.171 -3.900 1.00 98.12 73 LEU A CA 1
ATOM 580 C C . LEU A 1 73 ? 14.366 -3.871 -2.718 1.00 98.12 73 LEU A C 1
ATOM 582 O O . LEU A 1 73 ? 14.049 -3.545 -1.576 1.00 98.12 73 LEU A O 1
ATOM 586 N N . LEU A 1 74 ? 15.290 -4.802 -2.972 1.00 98.31 74 LEU A N 1
ATOM 587 C CA . LEU A 1 74 ? 16.077 -5.448 -1.918 1.00 98.31 74 LEU A CA 1
ATOM 588 C C . LEU A 1 74 ? 16.992 -4.437 -1.221 1.00 98.31 74 LEU A C 1
ATOM 590 O O . LEU A 1 74 ? 16.928 -4.331 0.001 1.00 98.31 74 LEU A O 1
ATOM 594 N N . ASP A 1 75 ? 17.716 -3.610 -1.978 1.00 98.38 75 ASP A N 1
ATOM 595 C CA . ASP A 1 75 ? 18.567 -2.547 -1.427 1.00 98.38 75 ASP A CA 1
ATOM 596 C C . ASP A 1 75 ? 17.750 -1.586 -0.536 1.00 98.38 75 ASP A C 1
ATOM 598 O O . ASP A 1 75 ? 18.179 -1.177 0.547 1.00 98.38 75 ASP A O 1
ATOM 602 N N . CYS A 1 76 ? 16.524 -1.242 -0.953 1.00 97.88 76 CYS A N 1
ATOM 603 C CA . CYS A 1 76 ? 15.584 -0.445 -0.158 1.00 97.88 76 CYS A CA 1
ATOM 604 C C . CYS A 1 76 ? 15.098 -1.156 1.117 1.00 97.88 76 CYS A C 1
ATOM 606 O O . CYS A 1 76 ? 14.840 -0.490 2.123 1.00 97.88 76 CYS A O 1
ATOM 608 N N . GLU A 1 77 ? 14.926 -2.480 1.093 1.00 97.25 77 GLU A N 1
ATOM 609 C CA . GLU A 1 77 ? 14.549 -3.259 2.278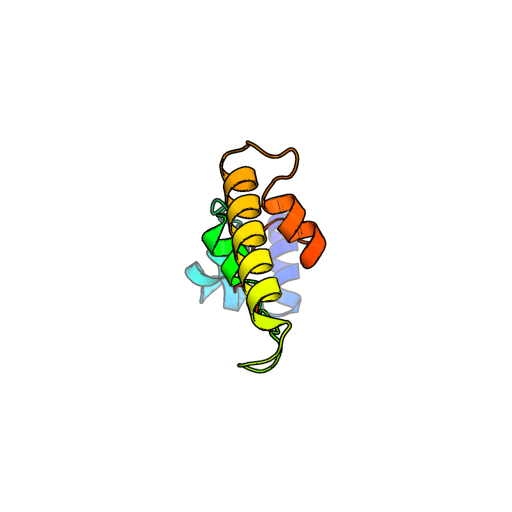 1.00 97.25 77 GLU A CA 1
ATOM 610 C C . GLU A 1 77 ? 15.705 -3.377 3.282 1.00 97.25 77 GLU A C 1
ATOM 612 O O . GLU A 1 77 ? 15.483 -3.284 4.495 1.00 97.25 77 GLU A O 1
ATOM 617 N N . GLU A 1 78 ? 16.922 -3.574 2.779 1.00 97.00 78 GLU A N 1
ATOM 618 C CA . GLU A 1 78 ? 18.149 -3.761 3.561 1.00 97.00 78 GLU A CA 1
ATOM 619 C C . GLU A 1 78 ? 18.721 -2.436 4.092 1.00 97.00 78 GLU A C 1
ATOM 621 O O . GLU A 1 78 ? 19.557 -2.429 4.997 1.00 97.00 78 GLU A O 1
ATOM 626 N N . GLY A 1 79 ? 18.202 -1.302 3.609 1.00 96.19 79 GLY A N 1
ATOM 627 C CA . GLY A 1 79 ? 18.647 0.034 4.009 1.00 96.19 79 GLY A CA 1
ATOM 628 C C . GLY A 1 79 ? 19.940 0.469 3.317 1.00 96.19 79 GLY A C 1
ATOM 629 O O . GLY A 1 79 ? 20.627 1.359 3.813 1.00 96.19 79 GLY A O 1
ATOM 630 N N . GLU A 1 80 ? 20.261 -0.150 2.181 1.00 97.62 80 GLU A N 1
ATOM 631 C CA . GLU A 1 80 ? 21.400 0.188 1.320 1.00 97.62 80 GLU A CA 1
ATOM 632 C C . GLU A 1 80 ? 21.064 1.313 0.318 1.00 97.62 80 GLU A C 1
ATOM 634 O O . GLU A 1 80 ? 21.940 1.832 -0.373 1.00 97.62 80 GLU A O 1
ATOM 639 N N . SER A 1 81 ? 19.797 1.739 0.279 1.00 96.12 81 SER A N 1
ATOM 640 C CA . SER A 1 81 ? 19.270 2.840 -0.535 1.00 96.12 81 SER A CA 1
ATOM 641 C C . SER A 1 81 ? 18.814 4.022 0.332 1.00 96.12 81 SER A C 1
ATOM 643 O O . SER A 1 81 ? 18.366 3.847 1.464 1.00 96.12 81 SER A O 1
ATOM 645 N N . GLU A 1 82 ? 18.862 5.243 -0.216 1.00 96.31 82 GLU A N 1
ATOM 646 C CA . GLU A 1 82 ? 18.284 6.439 0.429 1.00 96.31 82 GLU A CA 1
ATOM 647 C C . GLU A 1 82 ? 16.745 6.401 0.482 1.00 96.31 82 GLU A C 1
ATOM 649 O O . GLU A 1 82 ? 16.130 7.112 1.276 1.00 96.31 82 GLU A O 1
ATOM 654 N N . VAL A 1 83 ? 16.122 5.577 -0.367 1.00 97.00 83 VAL A N 1
ATOM 655 C CA . VAL A 1 83 ? 14.667 5.419 -0.480 1.00 97.00 83 VAL A CA 1
ATOM 656 C C . VAL A 1 83 ? 14.217 4.197 0.317 1.00 97.00 83 VAL A C 1
ATOM 658 O O . VAL A 1 83 ? 14.803 3.125 0.190 1.00 97.00 83 VAL A O 1
ATOM 661 N N . GLN A 1 84 ? 13.138 4.322 1.092 1.00 96.19 84 GLN A N 1
ATOM 662 C CA . GLN A 1 84 ? 12.509 3.195 1.780 1.00 96.19 84 GLN A CA 1
ATOM 663 C C . GLN A 1 84 ? 11.363 2.607 0.946 1.00 96.19 84 GLN A C 1
ATOM 665 O O . GLN A 1 84 ? 10.701 3.303 0.177 1.00 96.19 84 GLN A O 1
ATOM 670 N N . LEU A 1 85 ? 11.028 1.333 1.171 1.00 96.88 85 LEU A N 1
ATOM 671 C CA . LEU A 1 85 ? 9.900 0.674 0.490 1.00 96.88 85 LEU A CA 1
ATOM 672 C C . LEU A 1 85 ? 8.568 1.440 0.625 1.00 96.88 85 LEU A C 1
ATOM 674 O O . LEU A 1 85 ? 7.774 1.484 -0.314 1.00 96.88 85 LEU A O 1
ATOM 678 N N . LYS A 1 86 ? 8.319 2.068 1.783 1.00 94.94 86 LYS A N 1
ATOM 679 C CA . LYS A 1 86 ? 7.103 2.866 2.019 1.00 94.94 86 LYS A CA 1
ATOM 680 C C . LYS A 1 86 ? 7.041 4.120 1.142 1.00 94.94 86 LYS A C 1
ATOM 682 O O . LYS A 1 86 ? 5.947 4.553 0.798 1.00 94.94 86 LYS A O 1
ATOM 687 N N . ASP A 1 87 ? 8.192 4.684 0.772 1.00 96.31 87 ASP A N 1
ATOM 688 C CA . ASP A 1 87 ? 8.264 5.886 -0.058 1.00 96.31 87 ASP A CA 1
ATOM 689 C C . ASP A 1 87 ? 7.864 5.536 -1.493 1.00 96.31 87 ASP A C 1
ATOM 691 O O . ASP A 1 87 ? 7.096 6.258 -2.124 1.00 96.31 87 ASP A O 1
ATOM 695 N N . ILE A 1 88 ? 8.306 4.369 -1.975 1.00 96.44 88 ILE A N 1
ATOM 696 C CA . ILE A 1 88 ? 7.892 3.803 -3.263 1.00 96.44 88 ILE A CA 1
ATOM 697 C C . ILE A 1 88 ? 6.386 3.515 -3.262 1.00 96.44 88 ILE A C 1
ATOM 699 O O . ILE A 1 88 ? 5.686 3.878 -4.209 1.00 96.44 88 ILE A O 1
ATOM 703 N N . LEU A 1 89 ? 5.870 2.889 -2.196 1.00 94.94 89 LEU A N 1
ATOM 704 C CA . LEU A 1 89 ? 4.438 2.621 -2.063 1.00 94.94 89 LEU A CA 1
ATOM 705 C C . LEU A 1 89 ? 3.630 3.927 -2.079 1.00 94.94 89 LEU A C 1
ATOM 707 O O . LEU A 1 89 ? 2.671 4.041 -2.844 1.00 94.94 89 LEU A O 1
ATOM 711 N N . CYS A 1 90 ? 4.054 4.929 -1.308 1.00 94.50 90 CYS A N 1
ATOM 712 C CA . CYS A 1 90 ? 3.402 6.234 -1.237 1.00 94.50 90 CYS A CA 1
ATOM 713 C C . CYS A 1 90 ? 3.444 6.958 -2.583 1.00 94.50 90 CYS A C 1
ATOM 715 O O . CYS A 1 90 ? 2.434 7.499 -3.024 1.00 94.50 90 CYS A O 1
ATOM 717 N N . PHE A 1 91 ? 4.567 6.889 -3.295 1.00 95.31 91 PHE A N 1
ATOM 718 C CA . PHE A 1 91 ? 4.680 7.438 -4.640 1.00 95.31 91 PHE A CA 1
ATOM 719 C C . PHE A 1 91 ? 3.675 6.806 -5.617 1.00 95.31 91 PHE A C 1
ATOM 721 O O . PHE A 1 91 ? 3.037 7.519 -6.388 1.00 95.31 91 PHE A O 1
ATOM 728 N N . ALA A 1 92 ? 3.504 5.481 -5.574 1.00 93.12 92 ALA A N 1
ATOM 729 C CA . ALA A 1 92 ? 2.628 4.762 -6.498 1.00 93.12 92 ALA A CA 1
ATOM 730 C C . ALA A 1 92 ? 1.133 4.832 -6.128 1.00 93.12 92 ALA A C 1
ATOM 732 O O . ALA A 1 92 ? 0.280 4.768 -7.010 1.00 93.12 92 ALA A O 1
ATOM 733 N N . THR A 1 93 ? 0.806 4.935 -4.836 1.00 90.94 93 THR A N 1
ATOM 734 C CA . THR A 1 93 ? -0.560 4.696 -4.321 1.00 90.94 93 THR A CA 1
ATOM 735 C C . THR A 1 93 ? -1.090 5.787 -3.389 1.00 90.94 93 THR A C 1
ATOM 737 O O . THR A 1 93 ? -2.231 5.707 -2.940 1.00 90.94 93 THR A O 1
ATOM 740 N N . ALA A 1 94 ? -0.277 6.802 -3.081 1.00 91.31 94 ALA A N 1
ATOM 741 C CA . ALA A 1 94 ? -0.542 7.836 -2.076 1.00 91.31 94 ALA A CA 1
ATOM 742 C C . ALA A 1 94 ? -0.763 7.309 -0.640 1.00 91.31 94 ALA A C 1
ATOM 744 O O . ALA A 1 94 ? -1.294 8.031 0.206 1.00 91.31 94 ALA A O 1
ATOM 745 N N . THR A 1 95 ? -0.344 6.074 -0.340 1.00 88.81 95 THR A N 1
ATOM 746 C CA . THR A 1 95 ? -0.363 5.496 1.012 1.00 88.81 95 THR A CA 1
ATOM 747 C C . THR A 1 95 ? 0.993 4.910 1.393 1.00 88.81 95 THR A C 1
ATOM 749 O O . THR A 1 95 ? 1.701 4.350 0.567 1.00 88.81 95 THR A O 1
ATOM 752 N N . GLU A 1 96 ? 1.358 5.009 2.669 1.00 88.62 96 GLU A N 1
ATOM 753 C CA . GLU A 1 96 ? 2.591 4.422 3.217 1.00 88.62 96 GLU A CA 1
ATOM 754 C C . GLU A 1 96 ? 2.396 2.976 3.706 1.00 88.62 96 GLU A C 1
ATOM 756 O O . GLU A 1 96 ? 3.354 2.315 4.105 1.00 88.62 96 GLU A O 1
ATOM 761 N N . GLN A 1 97 ? 1.154 2.480 3.703 1.00 87.88 97 GLN A N 1
ATOM 762 C CA . GLN A 1 97 ? 0.791 1.131 4.143 1.00 87.88 97 GLN A CA 1
ATOM 763 C C . GLN A 1 97 ? -0.148 0.472 3.137 1.00 87.88 97 GLN A C 1
ATOM 765 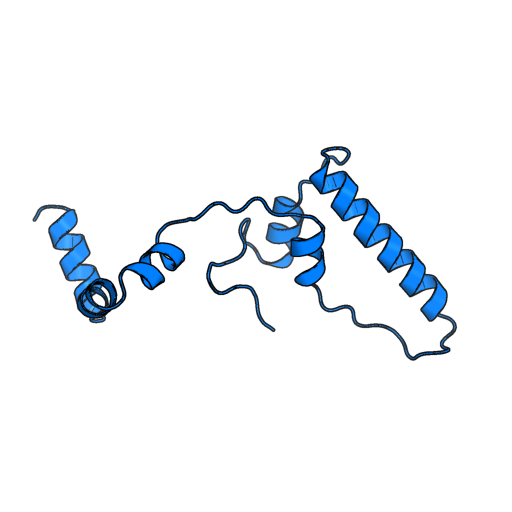O O . GLN A 1 97 ? -1.011 1.128 2.547 1.00 87.88 97 GLN A O 1
ATOM 770 N N . ILE A 1 98 ? -0.004 -0.843 2.980 1.00 88.06 98 ILE A N 1
ATOM 771 C CA . ILE A 1 98 ? -0.954 -1.643 2.210 1.00 88.06 98 ILE A CA 1
ATOM 772 C C . ILE A 1 98 ? -2.278 -1.663 2.991 1.00 88.06 98 ILE A C 1
ATOM 774 O O . ILE A 1 98 ? -2.261 -1.979 4.184 1.00 88.06 98 ILE A O 1
ATOM 778 N N . PRO A 1 99 ? -3.420 -1.325 2.366 1.00 85.06 99 PRO A N 1
ATOM 779 C CA . PRO A 1 99 ? -4.717 -1.409 3.021 1.00 85.06 99 PRO A CA 1
ATOM 780 C C . PRO A 1 99 ? -4.996 -2.830 3.540 1.00 85.06 99 PRO A C 1
ATOM 782 O O . PRO A 1 99 ? -4.585 -3.797 2.900 1.00 85.06 99 PRO A O 1
ATOM 785 N N . PRO A 1 100 ? -5.762 -2.999 4.634 1.00 81.00 100 PRO A N 1
ATOM 786 C CA . PRO A 1 100 ? -6.086 -4.320 5.189 1.00 81.00 100 PRO A CA 1
ATOM 787 C C . PRO A 1 100 ? -6.771 -5.283 4.207 1.00 81.00 100 PRO A C 1
ATOM 789 O O . PRO A 1 100 ? -6.692 -6.496 4.365 1.00 81.00 100 PRO A O 1
ATOM 792 N N . LEU A 1 101 ?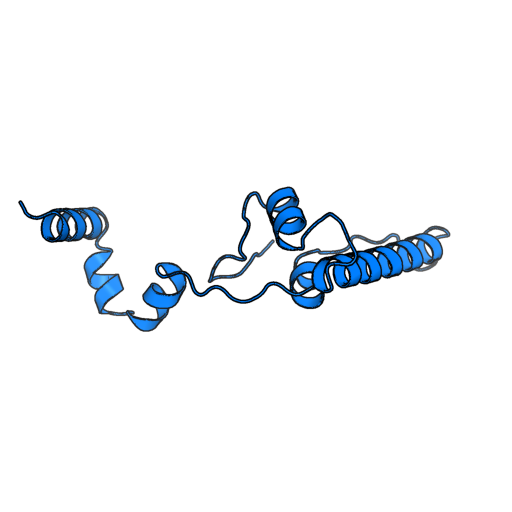 -7.434 -4.747 3.177 1.00 81.88 101 LEU A N 1
ATOM 793 C CA . LEU A 1 101 ? -8.080 -5.523 2.113 1.00 81.88 101 LEU A CA 1
ATOM 794 C C . LEU A 1 101 ? -7.194 -5.707 0.867 1.00 81.88 101 LEU A C 1
ATOM 796 O O . LEU A 1 101 ? -7.667 -6.197 -0.154 1.00 81.88 101 LEU A O 1
ATOM 800 N N . GLY A 1 102 ? -5.918 -5.329 0.949 1.00 82.44 102 GLY A N 1
ATOM 801 C CA . GLY A 1 102 ? -4.977 -5.348 -0.163 1.00 82.44 102 GLY A CA 1
ATOM 802 C C . GLY A 1 102 ? -5.172 -4.191 -1.145 1.00 82.44 102 GLY A C 1
ATOM 803 O O . GLY A 1 102 ? -5.916 -3.241 -0.899 1.00 82.44 102 GLY A O 1
ATOM 804 N N . ILE A 1 103 ? -4.460 -4.283 -2.266 1.00 81.38 103 ILE A N 1
ATOM 805 C CA . ILE A 1 103 ? -4.577 -3.392 -3.424 1.00 81.38 103 ILE A CA 1
ATOM 806 C C . ILE A 1 103 ? -4.969 -4.288 -4.596 1.00 81.38 103 ILE A C 1
ATOM 808 O O . ILE A 1 103 ? -4.283 -5.272 -4.869 1.00 81.38 103 ILE A O 1
ATOM 812 N N . SER A 1 104 ? -6.086 -3.978 -5.246 1.00 72.12 104 SER A N 1
ATOM 813 C CA . SER A 1 104 ? -6.557 -4.664 -6.451 1.00 72.12 104 SER A CA 1
ATOM 814 C C . SER A 1 104 ? -6.540 -3.711 -7.644 1.00 72.12 104 SER A C 1
ATOM 816 O O . SER A 1 104 ? -6.648 -2.498 -7.453 1.00 72.12 104 SER A O 1
ATOM 818 N N . GLU A 1 105 ? -6.427 -4.272 -8.851 1.00 58.09 105 GLU A N 1
ATOM 819 C CA . GLU A 1 105 ? -6.729 -3.562 -10.106 1.00 58.09 105 GLU A CA 1
ATOM 820 C C . GLU A 1 105 ? -8.199 -3.127 -10.198 1.00 58.09 105 GLU A C 1
ATOM 822 O O . GLU A 1 105 ? -9.070 -3.827 -9.623 1.00 58.09 105 GLU A O 1
#

Secondary structure (DSSP, 8-state):
--HHHHHHHHHHTTTHHHHHHH-HHHHHHHHS---PPP-HHHHHHT-----PPTT-TTHHHHHHHHHHHHHHHHHHHHT-SSS-HHHHHHHHHS-SS--TT----

Sequence (105 aa):
MPALEQFKEGLNTLRLLDKLRGFIPEFKDLMCSSVSKLTADTLSSLFIVQLSETGSNKRNIEAKILSFWKDYLLDCEEGESEVQLKDILCFATATEQIPPLGISE